Protein AF-A0A976CF99-F1 (afdb_monomer_lite)

Foldseek 3Di:
DPPPPDPPDPPPVLVVLLVVLVVQLVVLLPDDDDPPDDPLVSNVVSLVSSLVSCVVVVSDPNVVSVCSCLPSCCVSVNDPNVVSCVVVPDVVVVD

Sequence (95 aa):
MSELSEPSAFSIAKLRIIAIGPILFLILIALPQIPYISPLAQKSLAVTSWMLAWWISEVVAISVTALLPLVLFPLLGILSIKEASEAYGNPVIFL

Radius of gyration: 17.37 Å; chains: 1; bounding box: 30×33×64 Å

Secondary structure (DSSP, 8-state):
-----------HHHHHHHHHHHHHHHHHHHSPPPTTS-HHHHHHHHHHHHHHHHHHHT-S-HHHHHTHHHHHHHHHTSS-HHHHHHTTS-GGGG-

Structure (mmCIF, N/CA/C/O backbone):
data_AF-A0A976CF99-F1
#
_entry.id   AF-A0A976CF99-F1
#
loop_
_atom_site.group_PDB
_atom_site.id
_atom_site.type_symbol
_atom_site.label_atom_id
_atom_site.label_alt_id
_atom_site.label_comp_id
_atom_site.label_asym_id
_atom_site.label_entity_id
_atom_site.label_seq_id
_atom_site.pdbx_PDB_ins_code
_atom_site.Cartn_x
_atom_site.Cartn_y
_atom_site.Cartn_z
_atom_site.occupancy
_atom_site.B_iso_or_equiv
_atom_site.auth_seq_id
_atom_site.auth_comp_id
_atom_site.auth_asym_id
_atom_site.auth_atom_id
_atom_site.pdbx_PDB_model_num
ATOM 1 N N . MET A 1 1 ? 10.840 -13.056 -44.827 1.00 48.22 1 MET A N 1
ATOM 2 C CA . MET A 1 1 ? 10.955 -14.051 -43.741 1.00 48.22 1 MET A CA 1
ATOM 3 C C . MET A 1 1 ? 11.688 -13.410 -42.561 1.00 48.22 1 MET A C 1
ATOM 5 O O . MET A 1 1 ? 12.810 -13.779 -42.254 1.00 48.22 1 MET A O 1
ATOM 9 N N . SER A 1 2 ? 11.101 -12.376 -41.956 1.00 54.16 2 SER A N 1
ATOM 10 C CA . SER A 1 2 ? 11.635 -11.690 -40.764 1.00 54.16 2 SER A CA 1
ATOM 11 C C . SER A 1 2 ? 10.761 -11.990 -39.544 1.00 54.16 2 SER A C 1
ATOM 13 O O . SER A 1 2 ? 10.618 -11.164 -38.651 1.00 54.16 2 SER A O 1
ATOM 15 N N . GLU A 1 3 ? 10.156 -13.180 -39.535 1.00 56.94 3 GLU A N 1
ATOM 16 C CA . GLU A 1 3 ? 9.412 -13.745 -38.410 1.00 56.94 3 GLU A CA 1
ATOM 17 C C . GLU A 1 3 ? 10.385 -14.294 -37.359 1.00 56.94 3 GLU A C 1
ATOM 19 O O . GLU A 1 3 ? 10.343 -15.465 -36.988 1.00 56.94 3 GLU A O 1
ATOM 24 N N . LEU A 1 4 ? 11.299 -13.453 -36.874 1.00 58.66 4 LEU A N 1
ATOM 25 C CA . LEU A 1 4 ? 11.966 -13.729 -35.607 1.00 58.66 4 LEU A CA 1
ATOM 26 C C . LEU A 1 4 ? 11.026 -13.245 -34.510 1.00 58.66 4 LEU A C 1
ATOM 28 O O . LEU A 1 4 ? 11.118 -12.118 -34.037 1.00 58.66 4 LEU A O 1
ATOM 32 N N . SER A 1 5 ? 10.072 -14.118 -34.194 1.00 58.59 5 SER A N 1
ATOM 33 C CA . SER A 1 5 ? 9.205 -14.070 -33.023 1.00 58.59 5 SER A CA 1
ATOM 34 C C . SER A 1 5 ? 9.961 -13.528 -31.809 1.00 58.59 5 SER A C 1
ATOM 36 O O . SER A 1 5 ? 10.881 -14.172 -31.297 1.00 58.59 5 SER A O 1
ATOM 38 N N . GLU A 1 6 ? 9.570 -12.331 -31.382 1.00 65.56 6 GLU A N 1
ATOM 39 C CA . GLU A 1 6 ? 10.044 -11.688 -30.165 1.00 65.56 6 GLU A CA 1
ATOM 40 C C . GLU A 1 6 ? 9.874 -12.633 -28.969 1.00 65.56 6 GLU A C 1
ATOM 42 O O . GLU A 1 6 ? 8.839 -13.303 -28.870 1.00 65.56 6 GLU A O 1
ATOM 47 N N . PRO A 1 7 ? 10.828 -12.711 -28.024 1.00 53.94 7 PRO A N 1
ATOM 48 C CA . PRO A 1 7 ? 10.563 -13.442 -26.804 1.00 53.94 7 PRO A CA 1
ATOM 49 C C . PRO A 1 7 ? 9.502 -12.665 -26.016 1.00 53.94 7 PRO A C 1
ATOM 51 O O . PRO A 1 7 ? 9.797 -11.689 -25.329 1.00 53.94 7 PRO A O 1
ATOM 54 N N . SER A 1 8 ? 8.259 -13.145 -26.086 1.00 59.25 8 SER A N 1
ATOM 55 C CA . SER A 1 8 ? 7.107 -12.791 -25.250 1.00 59.25 8 SER A CA 1
ATOM 56 C C . SER A 1 8 ? 7.303 -13.249 -23.797 1.00 59.25 8 SER A C 1
ATOM 58 O O . SER A 1 8 ? 6.433 -13.872 -23.187 1.00 59.25 8 SER A O 1
ATOM 60 N N . ALA A 1 9 ? 8.485 -13.004 -23.244 1.00 53.84 9 ALA A N 1
ATOM 61 C CA . ALA A 1 9 ? 8.884 -13.419 -21.919 1.00 53.84 9 ALA A CA 1
ATOM 62 C C . ALA A 1 9 ? 9.009 -12.165 -21.066 1.00 53.84 9 ALA A C 1
ATOM 64 O O . ALA A 1 9 ? 9.981 -11.415 -21.147 1.00 53.84 9 ALA A O 1
ATOM 65 N N . PHE A 1 10 ? 8.005 -11.944 -20.228 1.00 60.62 10 PHE A N 1
ATOM 66 C CA . PHE A 1 10 ? 8.136 -11.108 -19.048 1.00 60.62 10 PHE A CA 1
ATOM 67 C C . PHE A 1 10 ? 9.490 -11.410 -18.379 1.00 60.62 10 PHE A C 1
ATOM 69 O O . PHE A 1 10 ? 9.702 -12.517 -17.885 1.00 60.62 10 PHE A O 1
ATOM 76 N N . SER A 1 11 ? 10.447 -10.477 -18.454 1.00 77.12 11 SER A N 1
ATOM 77 C CA . SER A 1 11 ? 11.823 -10.751 -18.025 1.00 77.12 11 SER A CA 1
ATOM 78 C C . SER A 1 11 ? 11.829 -11.166 -16.554 1.00 77.12 11 SER A C 1
ATOM 80 O O . SER A 1 11 ? 11.299 -10.452 -15.702 1.00 77.12 11 SER A O 1
ATOM 82 N N . ILE A 1 12 ? 12.428 -12.317 -16.234 1.00 79.25 12 ILE A N 1
ATOM 83 C CA . ILE A 1 12 ? 12.495 -12.861 -14.866 1.00 79.25 12 ILE A CA 1
ATOM 84 C C . ILE A 1 12 ? 13.076 -11.832 -13.881 1.00 79.25 12 ILE A C 1
ATOM 86 O O . ILE A 1 12 ? 12.668 -11.779 -12.721 1.00 79.25 12 ILE A O 1
ATOM 90 N N . ALA A 1 13 ? 13.985 -10.967 -14.346 1.00 79.62 13 ALA A N 1
ATOM 91 C CA . ALA A 1 13 ? 14.512 -9.853 -13.563 1.00 79.62 13 ALA A CA 1
ATOM 92 C C . ALA A 1 13 ? 13.410 -8.861 -13.147 1.00 79.62 13 ALA A C 1
ATOM 94 O O . ALA A 1 13 ? 13.344 -8.467 -11.985 1.00 79.62 13 ALA A O 1
ATOM 95 N N . LYS A 1 14 ? 12.494 -8.523 -14.060 1.00 85.25 14 LYS A N 1
ATOM 96 C CA . LYS A 1 14 ? 11.356 -7.631 -13.799 1.00 85.25 14 LYS A CA 1
ATOM 97 C C . LYS A 1 14 ? 10.398 -8.231 -12.769 1.00 85.25 14 LYS A C 1
ATOM 99 O O . LYS A 1 14 ? 9.967 -7.533 -11.855 1.00 85.25 14 LYS A O 1
ATOM 104 N N . LEU A 1 15 ? 10.121 -9.534 -12.866 1.00 88.75 15 LEU A N 1
ATOM 105 C CA . LEU A 1 15 ? 9.260 -10.236 -11.908 1.00 88.75 15 LEU A CA 1
ATOM 106 C C . LEU A 1 15 ? 9.826 -10.199 -10.484 1.00 88.75 15 LEU A C 1
ATOM 108 O O . LEU A 1 15 ? 9.086 -9.944 -9.535 1.00 88.75 15 LEU A O 1
ATOM 112 N N . ARG A 1 16 ? 11.139 -10.407 -10.338 1.00 88.38 16 ARG A N 1
ATOM 113 C CA . ARG A 1 16 ? 11.817 -10.340 -9.035 1.00 88.38 16 ARG A CA 1
ATOM 114 C C . ARG A 1 16 ? 11.661 -8.968 -8.387 1.00 88.38 16 ARG A C 1
ATOM 116 O O . ARG A 1 16 ? 11.378 -8.902 -7.199 1.00 88.38 16 ARG A O 1
ATOM 123 N N . ILE A 1 17 ? 11.799 -7.895 -9.165 1.00 90.44 17 ILE A N 1
ATOM 124 C CA . ILE A 1 17 ? 11.686 -6.518 -8.665 1.00 90.44 17 ILE A CA 1
ATOM 125 C C . ILE A 1 17 ? 10.238 -6.198 -8.270 1.00 90.44 17 ILE A C 1
ATOM 127 O O . ILE A 1 17 ? 10.004 -5.627 -7.208 1.00 90.44 17 ILE A O 1
ATOM 131 N N . ILE A 1 18 ? 9.253 -6.636 -9.062 1.00 94.19 18 ILE A N 1
ATOM 132 C CA . ILE A 1 18 ? 7.829 -6.457 -8.730 1.00 94.19 18 ILE A CA 1
ATOM 133 C C . ILE A 1 18 ? 7.488 -7.125 -7.396 1.00 94.19 18 ILE A C 1
ATOM 135 O O . ILE A 1 18 ? 6.759 -6.538 -6.598 1.00 94.19 18 ILE A O 1
ATOM 139 N N . ALA A 1 19 ? 8.042 -8.308 -7.124 1.00 95.88 19 ALA A N 1
ATOM 140 C CA . ALA A 1 19 ? 7.787 -9.046 -5.890 1.00 95.88 19 ALA A CA 1
ATOM 141 C C . ALA A 1 19 ? 8.331 -8.357 -4.622 1.00 95.88 19 ALA A C 1
ATOM 143 O O . ALA A 1 19 ? 7.823 -8.631 -3.536 1.00 95.88 19 ALA A O 1
ATOM 144 N N . ILE A 1 20 ? 9.303 -7.441 -4.730 1.00 95.81 20 ILE A N 1
ATOM 145 C CA . ILE A 1 20 ? 9.900 -6.752 -3.569 1.00 95.81 20 ILE A CA 1
ATOM 146 C C . ILE A 1 20 ? 8.839 -5.984 -2.771 1.00 95.81 20 ILE A C 1
ATOM 148 O O . ILE A 1 20 ? 8.825 -6.066 -1.546 1.00 95.81 20 ILE A O 1
ATOM 152 N N . GLY A 1 21 ? 7.927 -5.281 -3.447 1.00 96.38 21 GLY A N 1
ATOM 153 C CA . GLY A 1 21 ? 6.859 -4.517 -2.795 1.00 96.38 21 GLY A CA 1
ATOM 154 C C . GLY A 1 21 ? 5.940 -5.382 -1.915 1.00 96.38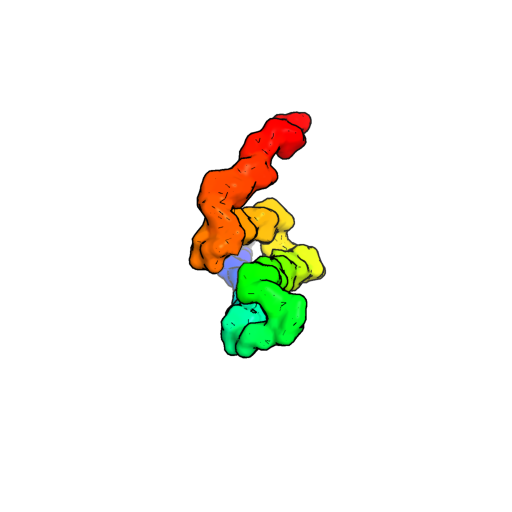 21 GLY A C 1
ATOM 155 O O . GLY A 1 21 ? 5.893 -5.162 -0.702 1.00 96.38 21 GLY A O 1
ATOM 156 N N . PRO A 1 22 ? 5.265 -6.407 -2.478 1.00 97.38 22 PRO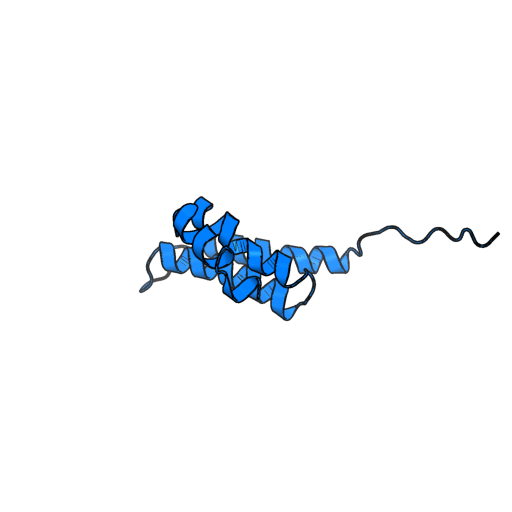 A N 1
ATOM 157 C CA . PRO A 1 22 ? 4.461 -7.355 -1.709 1.00 97.38 22 PRO A CA 1
ATOM 158 C C . PRO A 1 22 ? 5.241 -8.055 -0.590 1.00 97.38 22 PRO A C 1
ATOM 160 O O . PRO A 1 22 ? 4.704 -8.252 0.496 1.00 97.38 22 PRO A O 1
ATOM 163 N N . ILE A 1 23 ? 6.506 -8.421 -0.824 1.00 97.69 23 ILE A N 1
ATOM 164 C CA . ILE A 1 23 ? 7.342 -9.067 0.197 1.00 97.69 23 ILE A CA 1
ATOM 165 C C . ILE A 1 23 ? 7.584 -8.118 1.376 1.00 97.69 23 ILE A C 1
ATOM 167 O O . ILE A 1 23 ? 7.382 -8.519 2.520 1.00 97.69 23 ILE A O 1
ATOM 171 N N . LEU A 1 24 ? 7.958 -6.860 1.123 1.00 96.88 24 LEU A N 1
ATOM 172 C CA . LEU A 1 24 ? 8.138 -5.854 2.177 1.00 96.88 24 LEU A CA 1
ATOM 173 C C . LEU A 1 24 ? 6.847 -5.619 2.964 1.00 96.88 24 LEU A C 1
ATOM 175 O O . LEU A 1 24 ? 6.878 -5.560 4.193 1.00 96.88 24 LEU A O 1
ATOM 179 N N . PHE A 1 25 ? 5.714 -5.540 2.268 1.00 98.00 25 PHE A N 1
ATOM 180 C CA . PHE A 1 25 ? 4.401 -5.437 2.896 1.00 98.00 25 PHE A CA 1
ATOM 181 C C . PHE A 1 25 ? 4.124 -6.617 3.836 1.00 98.00 25 PHE A C 1
ATOM 183 O O . PHE A 1 25 ? 3.783 -6.410 5.000 1.00 98.00 25 PHE A O 1
ATOM 190 N N . LEU A 1 26 ? 4.313 -7.852 3.360 1.00 97.88 26 LEU A N 1
ATOM 191 C CA . LEU A 1 26 ? 4.081 -9.059 4.155 1.00 97.88 26 LEU A CA 1
ATOM 192 C C . LEU A 1 26 ? 5.010 -9.135 5.366 1.00 97.88 26 LEU A C 1
ATOM 194 O O . LEU A 1 26 ? 4.552 -9.492 6.447 1.00 97.88 26 LEU A O 1
ATOM 198 N N . ILE A 1 27 ? 6.281 -8.758 5.213 1.00 97.75 27 ILE A N 1
ATOM 199 C CA . ILE A 1 27 ? 7.232 -8.692 6.328 1.00 97.75 27 ILE A CA 1
ATOM 200 C C . ILE A 1 27 ? 6.725 -7.715 7.394 1.00 97.75 27 ILE A C 1
ATOM 202 O O . ILE A 1 27 ? 6.642 -8.085 8.560 1.00 97.75 27 ILE A O 1
ATOM 206 N N . LEU A 1 28 ? 6.333 -6.495 7.014 1.00 96.75 28 LEU A N 1
ATOM 207 C CA . LEU A 1 28 ? 5.879 -5.470 7.965 1.00 96.75 28 LEU A CA 1
ATOM 208 C C . LEU A 1 28 ? 4.552 -5.821 8.655 1.00 96.75 28 LEU A C 1
ATOM 210 O O . LEU A 1 28 ? 4.354 -5.453 9.814 1.00 96.75 28 LEU A O 1
ATOM 214 N N . ILE A 1 29 ? 3.661 -6.544 7.972 1.00 96.50 29 ILE A N 1
ATOM 215 C CA . ILE A 1 29 ? 2.426 -7.081 8.562 1.00 96.50 29 ILE A CA 1
ATOM 216 C C . ILE A 1 29 ? 2.712 -8.259 9.504 1.00 96.50 29 ILE A C 1
ATOM 218 O O . ILE A 1 29 ? 2.031 -8.402 10.515 1.00 96.50 29 ILE A O 1
ATOM 222 N N . ALA A 1 30 ? 3.699 -9.100 9.184 1.00 96.56 30 ALA A N 1
ATOM 223 C CA . ALA A 1 30 ? 4.074 -10.255 9.998 1.00 96.56 30 ALA A CA 1
ATOM 224 C C . ALA A 1 30 ? 4.911 -9.885 11.234 1.00 96.56 30 ALA A C 1
ATOM 226 O O . ALA A 1 30 ? 4.994 -10.676 12.175 1.00 96.5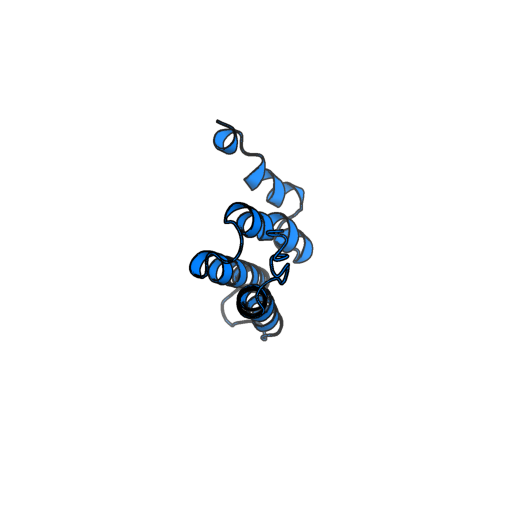6 30 ALA A O 1
ATOM 227 N N . LEU A 1 31 ? 5.543 -8.708 11.242 1.00 95.81 31 LEU A N 1
ATOM 228 C CA . LEU A 1 31 ? 6.257 -8.210 12.412 1.00 95.81 31 LEU A CA 1
ATOM 229 C C . LEU A 1 31 ? 5.295 -7.965 13.586 1.00 95.81 31 LEU A C 1
ATOM 231 O O . LEU A 1 31 ? 4.167 -7.507 13.384 1.00 95.81 31 LEU A O 1
ATOM 235 N N . PRO A 1 32 ? 5.750 -8.202 14.830 1.00 95.06 32 PRO A N 1
ATOM 236 C CA . PRO A 1 32 ? 4.986 -7.820 16.007 1.00 95.06 32 PRO A CA 1
ATOM 237 C C . PRO A 1 32 ? 4.735 -6.308 16.023 1.00 95.06 32 PRO A C 1
ATOM 239 O O . PRO A 1 32 ? 5.430 -5.539 15.354 1.00 95.06 32 PRO A O 1
ATOM 242 N N . GLN A 1 33 ? 3.742 -5.890 16.813 1.00 94.75 33 GLN A N 1
ATOM 243 C CA . GLN A 1 33 ? 3.385 -4.482 16.950 1.00 94.75 33 GLN A CA 1
ATOM 244 C C . GLN A 1 33 ? 4.622 -3.651 17.311 1.00 94.75 33 GLN A C 1
ATOM 246 O O . GLN A 1 33 ? 5.237 -3.859 18.360 1.00 94.75 33 GLN A O 1
ATOM 251 N N . ILE A 1 34 ? 4.967 -2.700 16.445 1.00 93.62 34 ILE A N 1
ATOM 252 C CA . ILE A 1 34 ? 6.070 -1.777 16.685 1.00 93.62 34 ILE A CA 1
ATOM 253 C C . ILE A 1 34 ? 5.688 -0.897 17.887 1.00 93.62 34 ILE A C 1
ATOM 255 O O . ILE A 1 34 ? 4.606 -0.295 17.890 1.00 93.62 34 ILE A O 1
ATOM 259 N N . PRO A 1 35 ? 6.546 -0.811 18.920 1.00 94.38 35 PRO A N 1
ATOM 260 C CA . PRO A 1 35 ? 6.300 0.064 20.057 1.00 94.38 35 PRO A CA 1
ATOM 261 C C . PRO A 1 35 ? 6.086 1.517 19.613 1.00 94.38 35 PRO A C 1
ATOM 263 O O . PRO A 1 35 ? 6.687 1.974 18.644 1.00 94.38 35 PRO A O 1
ATOM 266 N N . TYR A 1 36 ? 5.258 2.257 20.352 1.00 93.00 36 TYR A N 1
ATOM 267 C CA . TYR A 1 36 ? 5.005 3.693 20.149 1.00 93.00 36 TYR A CA 1
ATOM 268 C C . TYR A 1 36 ? 4.213 4.090 18.888 1.00 93.00 36 TYR A C 1
ATOM 270 O O . TYR A 1 36 ? 3.952 5.278 18.708 1.00 93.00 36 TYR A O 1
ATOM 278 N N . ILE A 1 37 ? 3.762 3.142 18.055 1.00 95.12 37 ILE A N 1
ATOM 279 C CA . ILE A 1 37 ? 2.833 3.420 16.944 1.00 95.12 37 ILE A CA 1
ATOM 280 C C . ILE A 1 37 ? 1.546 2.604 17.066 1.00 95.12 37 ILE A C 1
ATOM 282 O O . ILE A 1 37 ? 1.527 1.534 17.672 1.00 95.12 37 ILE A O 1
ATOM 286 N N . SER A 1 38 ? 0.452 3.110 16.487 1.00 96.06 38 SER A N 1
ATOM 287 C CA . SER A 1 38 ? -0.823 2.388 16.464 1.00 96.06 38 SER A CA 1
ATOM 288 C C . SER A 1 38 ? -0.789 1.212 15.471 1.00 96.06 38 SER A C 1
ATOM 290 O O . SER A 1 38 ? -0.032 1.248 14.494 1.00 96.06 38 SER A O 1
ATOM 292 N N . PRO A 1 39 ? -1.631 0.176 15.650 1.00 95.56 39 PRO A N 1
ATOM 293 C CA . PRO A 1 39 ? -1.711 -0.937 14.698 1.00 95.56 39 PRO A CA 1
ATOM 294 C C . PRO A 1 39 ? -2.093 -0.492 13.282 1.00 95.56 39 PRO A C 1
ATOM 296 O O . PRO A 1 39 ? -1.597 -1.030 12.294 1.00 95.56 39 PRO A O 1
ATOM 299 N N . LEU A 1 40 ? -2.951 0.528 13.170 1.00 96.44 40 LEU A N 1
ATOM 300 C CA . LEU A 1 40 ? -3.321 1.108 11.879 1.00 96.44 40 LEU A CA 1
ATOM 301 C C . LEU A 1 40 ? -2.140 1.842 11.233 1.00 96.44 40 LEU A C 1
ATOM 303 O O . LEU A 1 40 ? -1.922 1.682 10.037 1.00 96.44 40 LEU A O 1
ATOM 307 N N . ALA A 1 41 ? -1.332 2.567 12.014 1.00 96.44 41 ALA A N 1
ATOM 308 C CA . ALA A 1 41 ? -0.135 3.231 11.501 1.00 96.44 41 ALA A CA 1
ATOM 309 C C . ALA A 1 41 ? 0.892 2.227 10.951 1.00 96.44 41 ALA A C 1
ATOM 311 O O . ALA A 1 41 ? 1.457 2.462 9.885 1.00 96.44 41 ALA A O 1
ATOM 312 N N . GLN A 1 42 ? 1.085 1.080 11.614 1.00 97.56 42 GLN A N 1
ATOM 313 C CA . GLN A 1 42 ? 1.954 0.012 11.104 1.00 97.56 42 GLN A CA 1
ATOM 314 C C . GLN A 1 42 ? 1.438 -0.571 9.780 1.00 97.56 42 GLN A C 1
ATOM 316 O O . GLN A 1 42 ? 2.214 -0.778 8.849 1.00 97.56 42 GLN A O 1
ATOM 321 N N . LYS A 1 43 ? 0.124 -0.793 9.656 1.00 97.69 43 LYS A N 1
ATOM 322 C CA . LYS A 1 43 ? -0.489 -1.250 8.399 1.00 97.69 43 LYS A CA 1
ATOM 323 C C . LYS A 1 43 ? -0.326 -0.217 7.274 1.00 97.69 43 LYS A C 1
ATOM 325 O O . LYS A 1 43 ? 0.039 -0.590 6.161 1.00 97.69 43 LYS A O 1
ATOM 330 N N . SER A 1 44 ? -0.526 1.071 7.557 1.00 97.25 44 SER A N 1
ATOM 331 C CA . SER A 1 44 ? -0.286 2.158 6.593 1.00 97.25 44 SER A CA 1
ATOM 332 C C . SER A 1 44 ? 1.181 2.245 6.170 1.00 97.25 44 SER A C 1
ATOM 334 O O . SER A 1 44 ? 1.472 2.466 4.992 1.00 97.25 44 SER A O 1
ATOM 336 N N . LEU A 1 45 ? 2.112 2.021 7.105 1.00 97.50 45 LEU A N 1
ATOM 337 C CA . LEU A 1 45 ? 3.542 1.937 6.815 1.00 97.50 45 LEU A CA 1
ATOM 338 C C . LEU A 1 45 ? 3.837 0.772 5.865 1.00 97.50 45 LEU A C 1
ATOM 340 O O . LEU A 1 45 ? 4.535 0.974 4.878 1.00 97.50 45 LEU A O 1
ATOM 344 N N . ALA A 1 46 ? 3.253 -0.406 6.101 1.00 97.94 46 ALA A N 1
ATOM 345 C CA . ALA A 1 46 ? 3.430 -1.570 5.234 1.00 97.94 46 ALA A CA 1
ATOM 346 C C . ALA A 1 46 ? 3.018 -1.288 3.781 1.00 97.94 46 ALA A C 1
ATOM 348 O O . ALA A 1 46 ? 3.759 -1.608 2.849 1.00 97.94 46 ALA A O 1
ATOM 349 N N . VAL A 1 47 ? 1.857 -0.656 3.579 1.00 98.12 47 VAL A N 1
ATOM 350 C CA . VAL A 1 47 ? 1.384 -0.263 2.240 1.00 98.12 47 VAL A CA 1
ATOM 351 C C . VAL A 1 47 ? 2.312 0.783 1.619 1.00 98.12 47 VAL A C 1
ATOM 353 O O . VAL A 1 47 ? 2.711 0.647 0.464 1.00 98.12 47 VAL A O 1
ATOM 356 N N . THR A 1 48 ? 2.715 1.792 2.392 1.00 97.56 48 THR A N 1
ATOM 357 C CA . THR A 1 48 ? 3.639 2.838 1.930 1.00 97.56 48 THR A CA 1
ATOM 358 C C . THR A 1 48 ? 4.989 2.256 1.509 1.00 97.56 48 THR A C 1
ATOM 360 O O . THR A 1 48 ? 5.535 2.656 0.484 1.00 97.56 48 THR A O 1
ATOM 363 N N . SER A 1 49 ? 5.527 1.279 2.242 1.00 97.88 49 SER A N 1
ATOM 364 C CA . SER A 1 49 ? 6.785 0.610 1.893 1.00 97.88 49 SER A CA 1
ATOM 365 C C . SER A 1 49 ? 6.697 -0.165 0.580 1.00 97.88 49 SER A C 1
ATOM 367 O O . SER A 1 49 ? 7.646 -0.132 -0.203 1.00 97.88 49 SER A O 1
ATOM 369 N N . TRP A 1 50 ? 5.561 -0.811 0.297 1.00 98.19 50 TRP A N 1
ATOM 370 C CA . TRP A 1 50 ? 5.315 -1.412 -1.015 1.00 98.19 50 TRP A CA 1
ATOM 371 C C . TRP A 1 50 ? 5.350 -0.332 -2.101 1.00 98.19 50 TRP A C 1
ATOM 373 O O . TRP A 1 50 ? 6.113 -0.451 -3.062 1.00 98.19 50 TRP A O 1
ATOM 383 N N . MET A 1 51 ? 4.584 0.748 -1.930 1.00 97.75 51 MET A N 1
ATOM 384 C CA . MET A 1 51 ? 4.537 1.841 -2.905 1.00 97.75 51 MET A CA 1
ATOM 385 C C . MET A 1 51 ? 5.922 2.439 -3.167 1.00 97.75 51 MET A C 1
ATOM 387 O O . MET A 1 51 ? 6.309 2.582 -4.323 1.00 97.75 51 MET A O 1
ATOM 391 N N . LEU A 1 52 ? 6.700 2.707 -2.114 1.00 97.38 52 LEU A N 1
ATOM 392 C CA . LEU A 1 52 ? 8.071 3.214 -2.216 1.00 97.38 52 LEU A CA 1
ATOM 393 C C . LEU A 1 52 ? 8.975 2.276 -3.020 1.00 97.38 52 LEU A C 1
ATOM 395 O O . LEU A 1 52 ? 9.725 2.745 -3.873 1.00 97.38 52 LEU A O 1
ATOM 399 N N . ALA A 1 53 ? 8.884 0.962 -2.801 1.00 96.31 53 ALA A N 1
ATOM 400 C CA . ALA A 1 53 ? 9.676 -0.007 -3.554 1.00 96.31 53 ALA A CA 1
ATOM 401 C C . ALA A 1 53 ? 9.361 0.037 -5.058 1.00 96.31 53 ALA A C 1
ATOM 403 O O . ALA A 1 53 ? 10.272 -0.021 -5.886 1.00 96.31 53 ALA A O 1
ATOM 404 N N . TRP A 1 54 ? 8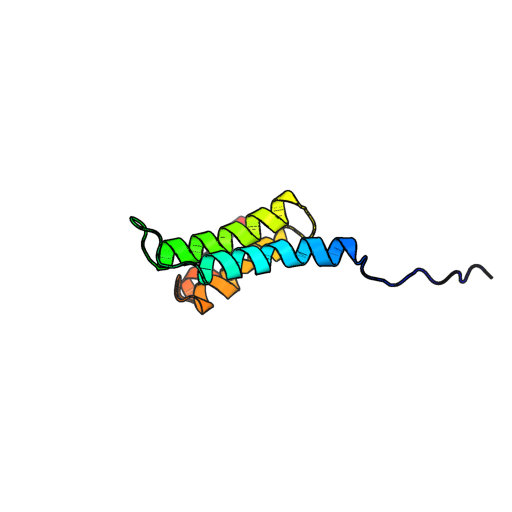.087 0.171 -5.429 1.00 96.75 54 TRP A N 1
ATOM 405 C CA . TRP A 1 54 ? 7.679 0.288 -6.833 1.00 96.75 54 TRP A CA 1
ATOM 406 C C . TRP A 1 54 ? 7.980 1.657 -7.443 1.00 96.75 54 TRP A C 1
ATOM 408 O O . TRP A 1 54 ? 8.349 1.708 -8.611 1.00 96.75 54 TRP A O 1
ATOM 418 N N . TRP A 1 55 ? 7.879 2.747 -6.680 1.00 95.38 55 TRP A N 1
ATOM 419 C CA . TRP A 1 55 ? 8.246 4.082 -7.156 1.00 95.38 55 TRP A CA 1
ATOM 420 C C . TRP A 1 55 ? 9.744 4.216 -7.413 1.00 95.38 55 TRP A C 1
ATOM 422 O O . TRP A 1 55 ? 10.120 4.699 -8.470 1.00 95.38 55 TRP A O 1
ATOM 432 N N . ILE A 1 56 ? 10.593 3.748 -6.493 1.00 94.88 56 ILE A N 1
ATOM 433 C CA . ILE A 1 56 ? 12.055 3.839 -6.643 1.00 94.88 56 ILE A CA 1
ATOM 434 C C . ILE A 1 56 ? 12.554 2.953 -7.790 1.00 94.88 56 ILE A C 1
ATOM 436 O O . ILE A 1 56 ? 13.514 3.300 -8.467 1.00 94.88 56 ILE A O 1
ATOM 440 N N . SER A 1 57 ? 11.927 1.793 -7.995 1.00 93.81 57 SER A N 1
ATOM 441 C CA . SER A 1 57 ? 12.331 0.866 -9.058 1.00 93.81 57 SER A CA 1
ATOM 442 C C . SER A 1 57 ? 11.702 1.157 -10.419 1.00 93.81 57 SER A C 1
ATOM 444 O O . SER A 1 57 ? 12.097 0.523 -11.396 1.00 93.81 57 SER A O 1
ATOM 446 N N . GLU A 1 58 ? 10.700 2.041 -10.479 1.00 92.50 58 GLU A N 1
ATOM 447 C CA . GLU A 1 58 ? 9.921 2.380 -11.681 1.00 92.50 58 GLU A CA 1
ATOM 448 C C . GLU A 1 58 ? 9.389 1.149 -12.452 1.00 92.50 58 GLU A C 1
ATOM 450 O O . GLU A 1 58 ? 9.100 1.192 -13.648 1.00 92.50 58 GLU A O 1
ATOM 455 N N . VAL A 1 59 ? 9.250 0.005 -11.769 1.00 92.25 59 VAL A N 1
ATOM 456 C CA . VAL A 1 59 ? 8.966 -1.289 -12.412 1.00 92.25 59 VAL A CA 1
ATOM 457 C C . VAL A 1 59 ? 7.487 -1.456 -12.787 1.00 92.25 59 VAL A C 1
ATOM 459 O O . VAL A 1 59 ? 7.143 -2.222 -13.696 1.00 92.25 59 VAL A O 1
ATOM 462 N N . VAL A 1 60 ? 6.619 -0.725 -12.084 1.00 93.62 60 VAL A N 1
ATOM 463 C CA . VAL A 1 60 ? 5.170 -0.619 -12.284 1.00 93.62 60 VAL A CA 1
ATOM 464 C C . VAL A 1 60 ? 4.839 0.853 -12.542 1.00 93.62 60 VAL A C 1
ATOM 466 O O . VAL A 1 60 ? 5.417 1.738 -11.915 1.00 93.62 60 VAL A O 1
ATOM 469 N N . ALA A 1 61 ? 3.898 1.121 -13.453 1.00 93.38 61 ALA A N 1
ATOM 470 C CA . ALA A 1 61 ? 3.463 2.481 -13.761 1.00 93.38 61 ALA A CA 1
ATOM 471 C C . ALA A 1 61 ? 3.004 3.226 -12.496 1.00 93.38 61 ALA A C 1
ATOM 473 O O . ALA A 1 61 ? 2.268 2.670 -11.678 1.00 93.38 61 ALA A O 1
ATOM 474 N N . ILE A 1 62 ? 3.382 4.502 -12.373 1.00 92.19 62 ILE A N 1
ATOM 475 C CA . ILE A 1 62 ? 3.092 5.333 -11.192 1.00 92.19 62 ILE A CA 1
ATOM 476 C C . ILE A 1 62 ? 1.594 5.319 -10.854 1.00 92.19 62 ILE A C 1
ATOM 478 O O . ILE A 1 62 ? 1.241 5.164 -9.687 1.00 92.19 62 ILE A O 1
ATOM 482 N N . SER A 1 63 ? 0.719 5.390 -11.865 1.00 92.00 63 SER A N 1
ATOM 483 C CA . SER A 1 63 ? -0.738 5.328 -11.691 1.00 92.00 63 SER A CA 1
ATOM 484 C C . SER A 1 63 ? -1.211 4.008 -11.079 1.0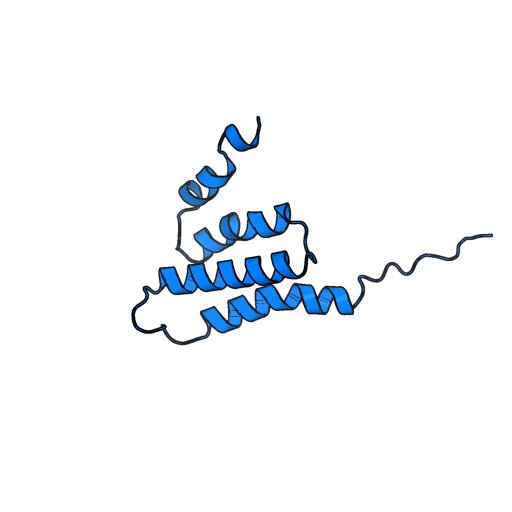0 92.00 63 SER A C 1
ATOM 486 O O . SER A 1 63 ? -2.094 4.019 -10.233 1.00 92.00 63 SER A O 1
ATOM 488 N N . VAL A 1 64 ? -0.614 2.872 -11.452 1.00 94.38 64 VAL A N 1
ATOM 489 C CA . VAL A 1 64 ? -0.979 1.557 -10.894 1.00 94.38 64 VAL A CA 1
ATOM 490 C C . VAL A 1 64 ? -0.538 1.461 -9.435 1.00 94.38 64 VAL A C 1
ATOM 492 O O . VAL A 1 64 ? -1.319 1.046 -8.583 1.00 94.38 64 VAL A O 1
ATOM 495 N N . THR A 1 65 ? 0.680 1.909 -9.121 1.00 95.88 65 THR A N 1
ATOM 496 C CA . THR A 1 65 ? 1.176 1.981 -7.737 1.00 95.88 65 THR A CA 1
ATOM 497 C C . THR A 1 65 ? 0.306 2.902 -6.880 1.00 95.88 65 THR A C 1
ATOM 499 O O . THR A 1 65 ? -0.013 2.566 -5.742 1.00 95.88 65 THR A O 1
ATOM 502 N N . ALA A 1 66 ? -0.139 4.036 -7.428 1.00 94.00 66 ALA A N 1
ATOM 503 C CA . ALA A 1 66 ? -0.996 4.987 -6.727 1.00 94.00 66 ALA A CA 1
ATOM 504 C C . ALA A 1 66 ? -2.377 4.414 -6.373 1.00 94.00 66 ALA A C 1
ATOM 506 O O . ALA A 1 66 ? -2.986 4.902 -5.429 1.00 94.00 66 ALA A O 1
ATOM 507 N N . LEU A 1 67 ? -2.860 3.377 -7.067 1.00 95.44 67 LEU A N 1
ATOM 508 C CA . LEU A 1 67 ? -4.135 2.710 -6.768 1.00 95.44 67 LEU A CA 1
ATOM 509 C C . LEU A 1 67 ? -4.038 1.673 -5.635 1.00 95.44 67 LEU A C 1
ATOM 511 O O . LEU A 1 67 ? -5.069 1.188 -5.174 1.00 95.44 67 LEU A O 1
ATOM 515 N N . LEU A 1 68 ? -2.836 1.328 -5.153 1.00 96.75 68 LEU A N 1
ATOM 516 C CA . LEU A 1 68 ? -2.668 0.356 -4.063 1.00 96.75 68 LEU A CA 1
ATOM 517 C C . LEU A 1 68 ? -3.462 0.722 -2.792 1.00 96.75 68 LEU A C 1
ATOM 519 O O . LEU A 1 68 ? -4.176 -0.150 -2.290 1.00 96.75 68 LEU A O 1
ATOM 523 N N . PRO A 1 69 ? -3.408 1.965 -2.265 1.00 96.44 69 PRO A N 1
ATOM 524 C CA . PRO A 1 69 ? -4.167 2.348 -1.073 1.00 96.44 69 PRO A CA 1
ATOM 525 C C . PRO A 1 69 ? -5.679 2.208 -1.237 1.00 96.44 69 PRO A C 1
ATOM 527 O O . PRO A 1 69 ? -6.342 1.785 -0.294 1.00 96.44 69 PRO A O 1
ATOM 530 N N . LEU A 1 70 ? -6.217 2.491 -2.431 1.00 95.88 70 LEU A N 1
ATOM 531 C CA . LEU A 1 70 ? -7.650 2.374 -2.723 1.00 95.88 70 LEU A CA 1
ATOM 532 C C . LEU A 1 70 ? -8.191 0.973 -2.410 1.00 95.88 70 LEU A C 1
ATOM 534 O O . LEU A 1 70 ? -9.328 0.829 -1.967 1.00 95.88 70 LEU A O 1
ATOM 538 N N . VAL A 1 71 ? -7.367 -0.055 -2.618 1.00 95.88 71 VAL A N 1
ATOM 539 C CA . VAL A 1 71 ? -7.719 -1.453 -2.353 1.00 95.88 71 VAL A CA 1
ATOM 540 C C . VAL A 1 71 ? -7.246 -1.888 -0.967 1.00 95.88 71 VAL A C 1
ATOM 542 O O . VAL A 1 71 ? -8.009 -2.474 -0.201 1.00 95.88 71 VAL A O 1
ATOM 545 N N . LEU A 1 72 ? -5.991 -1.604 -0.614 1.00 97.50 72 LEU A N 1
ATOM 546 C CA . LEU A 1 72 ? -5.375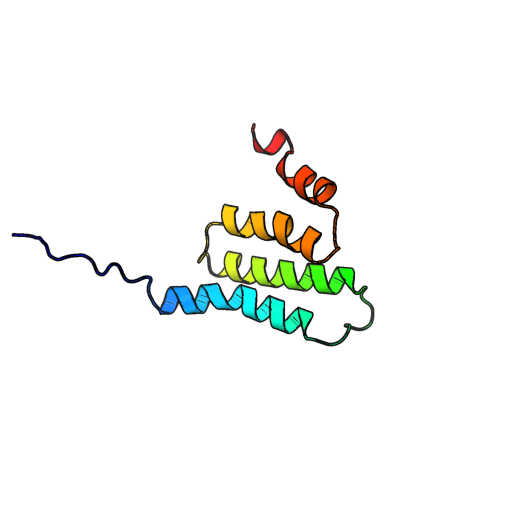 -2.133 0.603 1.00 97.50 72 LEU A CA 1
ATOM 547 C C . LEU A 1 72 ? -5.882 -1.455 1.877 1.00 97.50 72 LEU A C 1
ATOM 549 O O . LEU A 1 72 ? -6.009 -2.129 2.897 1.00 97.50 72 LEU A O 1
ATOM 553 N N . PHE A 1 73 ? -6.199 -0.157 1.858 1.00 97.06 73 PHE A N 1
ATOM 554 C CA . PHE A 1 73 ? -6.655 0.537 3.067 1.00 97.06 73 PHE A CA 1
ATOM 555 C C . PHE A 1 73 ? -8.011 0.019 3.566 1.00 97.06 73 PHE A C 1
ATOM 557 O O . PHE A 1 73 ? -8.095 -0.285 4.761 1.00 97.06 73 PHE A O 1
ATOM 564 N N . PRO A 1 74 ? -9.026 -0.189 2.703 1.00 97.00 74 PRO A N 1
ATOM 565 C CA . PRO A 1 74 ? -10.264 -0.857 3.102 1.00 97.00 74 PRO A CA 1
ATOM 566 C C . PRO A 1 74 ? -10.055 -2.295 3.573 1.00 97.00 74 PRO A C 1
ATOM 568 O O . PRO A 1 74 ? -10.590 -2.679 4.611 1.00 97.00 74 PRO A O 1
ATOM 571 N N . LEU A 1 75 ? -9.229 -3.078 2.870 1.00 97.12 75 LEU A N 1
ATOM 572 C CA . LEU A 1 75 ? -8.950 -4.470 3.249 1.00 97.12 75 LEU A CA 1
ATOM 573 C C . LEU A 1 75 ? -8.277 -4.589 4.622 1.00 97.12 75 LEU A C 1
ATOM 575 O O . LEU A 1 75 ? -8.505 -5.551 5.350 1.00 97.12 75 LEU A O 1
ATOM 579 N N . LEU A 1 76 ? -7.451 -3.610 4.985 1.00 96.56 76 LEU A N 1
ATOM 580 C CA . LEU A 1 76 ? -6.728 -3.582 6.255 1.00 96.56 76 LEU A CA 1
ATOM 581 C C . LEU A 1 76 ? -7.514 -2.912 7.390 1.00 96.56 76 LEU A C 1
ATOM 583 O O . LEU A 1 76 ? -7.040 -2.928 8.534 1.00 96.56 76 LEU A O 1
ATOM 587 N N . GLY A 1 77 ? -8.691 -2.349 7.092 1.00 95.69 77 GLY A N 1
ATOM 588 C CA . GLY A 1 77 ? -9.510 -1.581 8.031 1.00 95.69 77 GLY A CA 1
ATOM 589 C C . GLY A 1 77 ? -8.886 -0.241 8.429 1.00 95.69 77 GLY A C 1
ATOM 590 O O . GLY A 1 77 ? -9.123 0.227 9.538 1.00 95.69 77 GLY A O 1
ATOM 591 N N . ILE A 1 78 ? -8.037 0.334 7.570 1.00 96.62 78 ILE A N 1
ATOM 592 C CA . ILE A 1 78 ? -7.393 1.640 7.794 1.00 96.62 78 ILE A CA 1
ATOM 593 C C . ILE A 1 78 ? -8.386 2.768 7.500 1.00 96.62 78 ILE A C 1
ATOM 595 O O . ILE A 1 78 ? -8.517 3.682 8.305 1.00 96.62 78 ILE A O 1
ATOM 599 N N . LEU A 1 79 ? -9.076 2.685 6.360 1.00 96.12 79 LEU A N 1
ATOM 600 C CA . LEU A 1 79 ? -10.127 3.609 5.928 1.00 96.12 79 LEU A CA 1
ATOM 601 C C . LEU A 1 79 ? -11.314 2.808 5.400 1.00 96.12 79 LEU A C 1
ATOM 603 O O . LEU A 1 79 ? -11.138 1.693 4.908 1.00 96.12 79 LEU A O 1
ATOM 607 N N . SER A 1 80 ? -12.513 3.376 5.436 1.00 95.75 80 SER A N 1
ATOM 608 C CA . SER A 1 80 ? -13.642 2.835 4.680 1.00 95.75 80 SER A CA 1
ATOM 609 C C . SER A 1 80 ? -13.410 2.974 3.171 1.00 95.75 80 SER A C 1
ATOM 611 O O . SER A 1 80 ? -12.647 3.824 2.710 1.00 95.75 80 SER A O 1
ATOM 613 N N . ILE A 1 81 ? -14.112 2.165 2.371 1.00 93.44 81 ILE A N 1
ATOM 614 C CA . ILE A 1 81 ? -14.052 2.268 0.904 1.00 93.44 81 ILE A CA 1
ATOM 615 C C . ILE A 1 81 ? -14.441 3.666 0.407 1.00 93.44 81 ILE A C 1
ATOM 617 O O . ILE A 1 81 ? -13.848 4.171 -0.543 1.00 93.44 81 ILE A O 1
ATOM 621 N N . LYS A 1 82 ? -15.401 4.308 1.087 1.00 93.12 82 LYS A N 1
ATOM 622 C CA . LYS A 1 82 ? -15.861 5.656 0.765 1.00 93.12 82 LYS A CA 1
ATOM 623 C C . LYS A 1 82 ? -14.730 6.664 0.968 1.00 93.12 82 LYS A C 1
ATOM 625 O O . LYS A 1 82 ? -14.339 7.313 0.005 1.00 93.12 82 LYS A O 1
ATOM 630 N N . GLU A 1 83 ? -14.159 6.713 2.171 1.00 93.56 83 GLU A N 1
ATOM 631 C CA . GLU A 1 83 ? -13.048 7.617 2.510 1.00 93.56 83 GLU A CA 1
ATOM 632 C C . GLU A 1 83 ? -11.832 7.392 1.602 1.00 93.56 83 GLU A C 1
ATOM 634 O O . GLU A 1 83 ? -11.225 8.347 1.126 1.00 93.56 83 GLU A O 1
ATOM 639 N N . ALA A 1 84 ? -11.496 6.132 1.308 1.00 92.62 84 ALA A N 1
ATOM 640 C CA . ALA A 1 84 ? -10.397 5.814 0.403 1.00 92.62 84 ALA A CA 1
ATOM 641 C C . ALA A 1 84 ? -10.664 6.332 -1.020 1.00 92.62 84 ALA A C 1
ATOM 643 O O . ALA A 1 84 ? -9.764 6.893 -1.634 1.00 92.62 84 ALA A O 1
ATOM 644 N N . SER A 1 85 ? -11.888 6.182 -1.539 1.00 91.69 85 SER A N 1
ATOM 645 C CA . SER A 1 85 ? -12.258 6.612 -2.896 1.00 91.69 85 SER A CA 1
ATOM 646 C C . SER A 1 85 ? -12.340 8.132 -3.077 1.00 91.69 85 SER A C 1
ATOM 648 O O . SER A 1 85 ? -12.043 8.629 -4.164 1.00 91.69 85 SER A O 1
ATOM 650 N N . GLU A 1 86 ? -12.674 8.882 -2.023 1.00 91.50 86 GLU A N 1
ATOM 651 C CA . GLU A 1 86 ? -12.760 10.350 -2.057 1.00 91.50 86 GLU A CA 1
ATOM 652 C C . GLU A 1 86 ? -11.421 10.996 -2.450 1.00 91.50 86 GLU A C 1
ATOM 654 O O . GLU A 1 86 ? -11.403 11.975 -3.196 1.00 91.50 86 GLU A O 1
ATOM 659 N N . ALA A 1 87 ? -10.295 10.398 -2.044 1.00 86.56 87 ALA A N 1
ATOM 660 C CA . ALA A 1 87 ? -8.957 10.859 -2.418 1.00 86.56 87 ALA A CA 1
ATOM 661 C C . ALA A 1 87 ? -8.659 10.743 -3.928 1.00 86.56 87 ALA A C 1
ATOM 663 O O . ALA A 1 87 ? -7.817 11.478 -4.439 1.00 86.56 87 ALA A O 1
ATOM 664 N N . TYR A 1 88 ? -9.351 9.852 -4.646 1.00 87.12 88 TYR A N 1
ATOM 665 C CA . TYR A 1 88 ? -9.159 9.610 -6.084 1.00 87.12 88 TYR A CA 1
ATOM 666 C C . TYR A 1 88 ? -10.239 10.264 -6.950 1.00 87.12 88 TYR A C 1
ATOM 668 O O . TYR A 1 88 ? -10.026 10.483 -8.138 1.00 87.12 88 TYR A O 1
ATOM 676 N N . GLY A 1 89 ? -11.396 10.582 -6.367 1.00 84.50 89 GLY A N 1
ATOM 677 C CA . GLY A 1 89 ? -12.512 11.249 -7.040 1.00 84.50 89 GLY A CA 1
ATOM 678 C C . GLY A 1 89 ? -12.428 12.778 -7.042 1.00 84.50 89 GLY A C 1
ATOM 679 O O . GLY A 1 89 ? -13.406 13.430 -7.400 1.00 84.50 89 GLY A O 1
ATOM 680 N N . ASN A 1 90 ? -11.307 13.367 -6.609 1.00 81.00 90 ASN A N 1
ATOM 681 C CA . ASN A 1 90 ? -11.174 14.818 -6.517 1.00 81.00 90 ASN A CA 1
ATOM 682 C C . ASN A 1 90 ? -11.200 15.456 -7.925 1.00 81.00 90 ASN A C 1
ATOM 684 O O . ASN A 1 90 ? -10.366 15.093 -8.755 1.00 81.00 90 ASN A O 1
ATOM 688 N N . PRO A 1 91 ? -12.087 16.436 -8.194 1.00 74.12 91 PRO A N 1
ATOM 689 C CA . PRO A 1 91 ? -12.187 17.103 -9.494 1.00 74.12 91 PRO A CA 1
ATOM 690 C C . PRO A 1 91 ? -10.867 17.690 -9.998 1.00 74.12 91 PRO A C 1
ATOM 692 O O . PRO A 1 91 ? -10.649 17.722 -11.201 1.00 74.12 91 PRO A O 1
ATOM 695 N N . VAL A 1 92 ? -9.972 18.108 -9.095 1.00 80.00 92 VAL A N 1
ATOM 696 C CA . VAL A 1 92 ? -8.642 18.642 -9.439 1.00 80.00 92 VAL A CA 1
ATOM 697 C C . VAL A 1 92 ? -7.794 17.629 -10.214 1.00 80.00 92 VAL A C 1
ATOM 699 O O . VAL A 1 92 ? -6.955 18.029 -11.006 1.00 80.00 92 VAL A O 1
ATOM 702 N N . ILE A 1 93 ? -8.018 16.326 -10.027 1.00 75.00 93 ILE A N 1
ATOM 703 C CA . ILE A 1 93 ? -7.301 15.264 -10.752 1.00 75.00 93 ILE A CA 1
ATOM 704 C C . ILE A 1 93 ? -7.748 15.188 -12.226 1.00 75.00 93 ILE A C 1
ATOM 706 O O . ILE A 1 93 ? -7.017 14.666 -13.064 1.00 75.00 93 ILE A O 1
ATOM 710 N N . PHE A 1 94 ? -8.941 15.699 -12.547 1.00 69.31 94 PHE A N 1
ATOM 711 C CA . PHE A 1 94 ? -9.565 15.625 -13.873 1.00 69.31 94 PHE A CA 1
ATOM 712 C C . PHE A 1 94 ? -9.530 16.951 -14.655 1.00 69.31 94 PHE A C 1
ATOM 714 O O . PHE A 1 94 ? -10.118 17.020 -15.736 1.00 69.31 94 PHE A O 1
ATOM 721 N N . LEU A 1 95 ? -8.887 17.987 -14.108 1.00 62.28 95 LEU A N 1
ATOM 722 C CA . LEU A 1 95 ? -8.686 19.301 -14.734 1.00 62.28 95 LEU A CA 1
ATOM 723 C C . LEU A 1 95 ? -7.287 19.395 -15.349 1.00 62.28 95 LEU A C 1
ATOM 725 O O . LEU A 1 95 ? -7.184 20.008 -16.435 1.00 62.28 95 LEU A O 1
#

pLDDT: mean 89.06, std 12.89, range [48.22, 98.19]